Protein AF-A0A7Y4WX97-F1 (afdb_monomer_lite)

Radius of gyration: 11.95 Å; chains: 1; bounding box: 32×19×29 Å

Secondary structure (DSSP, 8-state):
--TT---EEEE-----TT-S--TT-EEEE-SS-EEEESS-HHHHHHHHHHHHHHTSTTS--

Structure (mmCIF, N/CA/C/O backbone):
data_AF-A0A7Y4WX97-F1
#
_entry.id   AF-A0A7Y4WX97-F1
#
loop_
_atom_site.group_PDB
_atom_site.id
_atom_site.type_symbol
_atom_site.label_atom_id
_atom_site.label_alt_id
_atom_site.label_comp_id
_atom_site.label_asym_id
_atom_site.label_entity_id
_atom_site.label_seq_id
_atom_site.pdbx_PDB_ins_code
_atom_site.Cartn_x
_a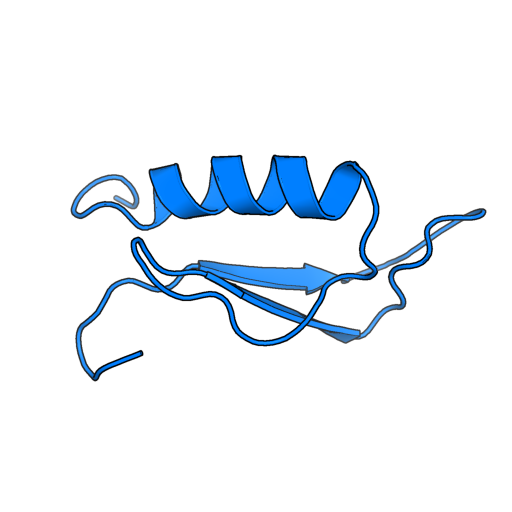tom_site.Cartn_y
_atom_site.Cartn_z
_atom_site.occupancy
_atom_site.B_iso_or_equiv
_atom_site.auth_seq_id
_atom_site.auth_comp_id
_atom_site.auth_asym_id
_atom_site.auth_atom_id
_atom_site.pdbx_PDB_model_num
ATOM 1 N N . MET A 1 1 ? -4.270 -7.594 11.693 1.00 87.31 1 MET A N 1
ATOM 2 C CA . MET A 1 1 ? -5.440 -7.727 10.802 1.00 87.31 1 MET A CA 1
ATOM 3 C C . MET A 1 1 ? -6.385 -8.748 11.391 1.00 87.31 1 MET A C 1
ATOM 5 O O . MET A 1 1 ? -5.949 -9.862 11.683 1.00 87.31 1 MET A O 1
ATOM 9 N N . LYS A 1 2 ? -7.642 -8.366 11.612 1.00 88.81 2 LYS A N 1
ATOM 10 C CA . LYS A 1 2 ? -8.667 -9.217 12.238 1.00 88.81 2 LYS A CA 1
ATOM 11 C C . LYS A 1 2 ? -9.906 -9.339 11.348 1.00 88.81 2 LYS A C 1
ATOM 13 O O . LYS A 1 2 ? -10.147 -8.510 10.480 1.00 88.81 2 LYS A O 1
ATOM 18 N N . SER A 1 3 ? -10.702 -10.384 11.570 1.00 90.31 3 SER A N 1
ATOM 19 C CA . SER A 1 3 ? -11.980 -10.557 10.869 1.00 90.31 3 SER A CA 1
ATOM 20 C C . SER A 1 3 ? -12.922 -9.386 11.164 1.00 90.31 3 SER A C 1
ATOM 22 O O . SER A 1 3 ? -13.081 -9.014 12.325 1.00 90.31 3 SER A O 1
ATOM 24 N N . GLY A 1 4 ? -13.548 -8.832 10.122 1.00 88.12 4 GLY A N 1
ATOM 25 C CA . GLY A 1 4 ? -14.453 -7.680 10.221 1.00 88.12 4 GLY A CA 1
ATOM 26 C C . GLY A 1 4 ? -13.760 -6.314 10.296 1.00 88.12 4 GLY A C 1
ATOM 27 O O . GLY A 1 4 ? -14.448 -5.299 10.318 1.00 88.12 4 GLY A O 1
ATOM 28 N N . GLU A 1 5 ? -12.424 -6.267 10.314 1.00 90.12 5 GLU A N 1
ATOM 29 C CA . GLU A 1 5 ? -11.665 -5.019 10.201 1.00 90.12 5 GLU A CA 1
ATOM 30 C C . GLU A 1 5 ? -11.649 -4.552 8.733 1.00 90.12 5 GLU A C 1
ATOM 32 O O . GLU A 1 5 ? -11.326 -5.357 7.852 1.00 90.12 5 GLU A O 1
ATOM 37 N N . PRO A 1 6 ? -11.968 -3.278 8.441 1.00 92.75 6 PRO A N 1
ATOM 38 C CA . PRO A 1 6 ? -11.808 -2.731 7.101 1.00 92.75 6 PRO A CA 1
ATOM 39 C C . PRO A 1 6 ? -10.357 -2.828 6.616 1.00 92.75 6 PRO A C 1
ATOM 41 O O . PRO A 1 6 ? -9.405 -2.534 7.342 1.00 92.75 6 PRO A O 1
ATOM 44 N N . VAL A 1 7 ? -10.194 -3.237 5.360 1.00 94.62 7 VAL A N 1
ATOM 45 C CA . VAL A 1 7 ? -8.897 -3.429 4.707 1.00 94.62 7 VAL A CA 1
ATOM 46 C C . VAL A 1 7 ? -8.937 -2.794 3.329 1.00 94.62 7 VAL A C 1
ATOM 48 O O . VAL A 1 7 ? -9.853 -3.044 2.547 1.00 94.62 7 VAL A O 1
ATOM 51 N N . VAL A 1 8 ? -7.885 -2.049 3.001 1.00 96.56 8 VAL A N 1
ATOM 52 C CA . VAL A 1 8 ? -7.584 -1.639 1.629 1.00 96.56 8 VAL A CA 1
ATOM 53 C C . VAL A 1 8 ? -6.482 -2.543 1.093 1.00 96.56 8 VAL A C 1
ATOM 55 O O . VAL A 1 8 ? -5.411 -2.657 1.690 1.00 96.56 8 VAL A O 1
ATOM 58 N N . LEU A 1 9 ? -6.742 -3.206 -0.035 1.00 97.25 9 LEU A N 1
ATOM 59 C CA . LEU A 1 9 ? -5.758 -4.040 -0.719 1.00 97.25 9 LEU A CA 1
ATOM 60 C C . LEU A 1 9 ? -5.190 -3.291 -1.924 1.00 97.25 9 LEU A C 1
ATOM 62 O O . LEU A 1 9 ? -5.856 -3.117 -2.942 1.00 97.25 9 LEU A O 1
ATOM 66 N N . LEU A 1 10 ? -3.926 -2.905 -1.821 1.00 97.44 10 LEU A N 1
ATOM 67 C CA . LEU A 1 10 ? -3.153 -2.359 -2.923 1.00 97.44 10 LEU A CA 1
ATOM 68 C C . LEU A 1 10 ? -2.572 -3.499 -3.754 1.00 97.44 10 LEU A C 1
ATOM 70 O O . LEU A 1 10 ? -1.969 -4.431 -3.215 1.00 97.44 10 LEU A O 1
ATOM 74 N N . VAL A 1 11 ? -2.721 -3.409 -5.075 1.00 97.50 11 VAL A N 1
ATOM 75 C CA . VAL A 1 11 ? -2.143 -4.358 -6.030 1.00 97.50 11 VAL A CA 1
ATOM 76 C C . VAL A 1 11 ? -1.462 -3.590 -7.149 1.00 97.50 11 VAL A C 1
ATOM 78 O O . VAL A 1 11 ? -2.091 -2.786 -7.831 1.00 97.50 11 VAL A O 1
ATOM 81 N N . VAL A 1 12 ? -0.187 -3.891 -7.390 1.00 96.50 12 VAL A N 1
ATOM 82 C CA . VAL A 1 12 ? 0.515 -3.400 -8.578 1.00 96.50 12 VAL A CA 1
ATOM 83 C C . VAL A 1 12 ? -0.020 -4.167 -9.787 1.00 96.50 12 VAL A C 1
ATOM 85 O O . VAL A 1 12 ? 0.370 -5.311 -10.036 1.00 96.50 12 VAL A O 1
ATOM 88 N N . ALA A 1 13 ? -0.965 -3.567 -10.509 1.00 96.12 13 ALA A N 1
ATOM 89 C CA . ALA A 1 13 ? -1.546 -4.153 -11.717 1.00 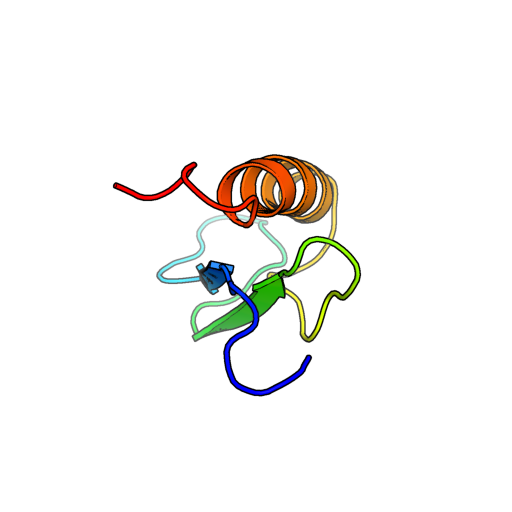96.12 13 ALA A CA 1
ATOM 90 C C . ALA A 1 13 ? -0.542 -4.156 -12.881 1.00 96.12 13 ALA A C 1
ATOM 92 O O . ALA A 1 13 ? -0.428 -5.140 -13.613 1.00 96.12 13 ALA A O 1
ATOM 93 N N . GLU A 1 14 ? 0.235 -3.082 -12.982 1.00 94.50 14 GLU A N 1
ATOM 94 C CA . GLU A 1 14 ? 1.273 -2.861 -13.978 1.00 94.50 14 GLU A CA 1
ATOM 95 C C . GLU A 1 14 ? 2.377 -1.989 -13.367 1.00 94.50 14 GLU A C 1
ATOM 97 O O . GLU A 1 14 ? 2.147 -1.267 -12.397 1.00 94.50 14 GLU A O 1
ATOM 102 N N . SER A 1 15 ? 3.586 -2.090 -13.910 1.00 91.75 15 SER A N 1
ATOM 103 C CA . SER A 1 15 ? 4.703 -1.215 -13.574 1.00 91.75 15 SER A CA 1
ATOM 104 C C . SER A 1 15 ? 5.497 -0.922 -14.838 1.00 91.75 15 SER A C 1
ATOM 106 O O . SER A 1 15 ? 5.722 -1.824 -15.648 1.00 91.75 15 SER A O 1
ATOM 108 N N . SER A 1 16 ? 5.905 0.331 -15.007 1.00 90.25 16 SER A N 1
ATOM 109 C CA . SER A 1 16 ? 6.678 0.803 -16.151 1.00 90.25 16 SER A CA 1
ATOM 110 C C . SER A 1 16 ? 7.846 1.677 -15.692 1.00 90.25 16 SER A C 1
ATOM 112 O O . SER A 1 16 ? 7.828 2.280 -14.614 1.00 90.25 16 SER A O 1
ATOM 114 N N . GLY A 1 17 ? 8.899 1.723 -16.510 1.00 87.94 17 GLY A N 1
ATOM 115 C CA . GLY A 1 17 ? 10.109 2.480 -16.200 1.00 87.94 17 GLY A CA 1
ATOM 116 C C . GLY A 1 17 ? 10.868 1.916 -14.995 1.00 87.94 17 GLY A C 1
ATOM 117 O O . GLY A 1 17 ? 11.097 0.713 -14.900 1.00 87.94 17 GLY A O 1
ATOM 118 N N . SER A 1 18 ? 11.297 2.802 -14.097 1.00 85.19 18 SER A N 1
ATOM 119 C CA . SER A 1 18 ? 12.162 2.486 -12.953 1.00 85.19 18 SER A CA 1
ATOM 120 C C . SER A 1 18 ? 11.417 2.322 -11.622 1.00 85.19 18 SER A C 1
ATOM 122 O O . SER A 1 18 ? 12.057 2.313 -10.570 1.00 85.19 18 SER A O 1
ATOM 124 N N . SER A 1 19 ? 10.084 2.195 -11.634 1.00 83.62 19 SER A N 1
ATOM 125 C CA . SER A 1 19 ? 9.334 1.960 -10.397 1.00 83.62 19 SER A CA 1
ATOM 126 C C . SER A 1 19 ? 9.736 0.611 -9.778 1.00 83.62 19 SER A C 1
ATOM 128 O O . SER A 1 19 ? 9.691 -0.414 -10.465 1.00 83.62 19 SER A O 1
ATOM 130 N N . PRO A 1 20 ? 10.135 0.568 -8.494 1.00 85.06 20 PRO A N 1
ATOM 131 C CA . PRO A 1 20 ? 10.612 -0.665 -7.869 1.00 85.06 20 PRO A CA 1
ATOM 132 C C . PRO A 1 20 ? 9.506 -1.717 -7.674 1.00 85.06 20 PRO A C 1
ATOM 134 O O . PRO A 1 20 ? 9.798 -2.913 -7.592 1.00 85.06 20 PRO A O 1
ATOM 137 N N . GLY A 1 21 ? 8.235 -1.301 -7.649 1.00 90.44 21 GLY A N 1
ATOM 138 C CA . GLY A 1 21 ? 7.086 -2.204 -7.602 1.00 90.44 21 GLY A CA 1
ATOM 139 C C . GLY A 1 21 ? 6.956 -3.027 -8.874 1.00 90.44 21 GLY A C 1
ATOM 140 O O . GLY A 1 21 ? 7.005 -2.480 -9.971 1.00 90.44 21 GLY A O 1
ATOM 141 N N . ARG A 1 22 ? 6.759 -4.344 -8.755 1.00 92.19 22 ARG A N 1
ATOM 142 C CA . ARG A 1 22 ? 6.531 -5.227 -9.911 1.00 92.19 22 ARG A CA 1
ATOM 143 C C . ARG A 1 22 ? 5.089 -5.699 -9.953 1.00 92.19 22 ARG A C 1
ATOM 145 O O . ARG A 1 22 ? 4.469 -5.891 -8.907 1.00 92.19 22 ARG A O 1
ATOM 152 N N . ARG A 1 23 ? 4.576 -5.942 -11.164 1.00 96.12 23 ARG A N 1
ATOM 153 C CA . ARG A 1 23 ? 3.242 -6.521 -11.365 1.00 96.12 23 ARG A CA 1
ATOM 154 C C . ARG A 1 23 ? 3.037 -7.713 -10.432 1.00 96.12 23 ARG A C 1
ATOM 156 O O . ARG A 1 23 ? 3.854 -8.630 -10.388 1.00 96.12 23 ARG A O 1
ATOM 163 N N . GLY A 1 24 ? 1.929 -7.688 -9.703 1.00 95.62 24 GLY A N 1
ATOM 164 C CA . GLY A 1 24 ? 1.551 -8.731 -8.761 1.00 95.62 24 GLY A CA 1
ATOM 165 C C . GLY A 1 24 ? 1.895 -8.436 -7.305 1.00 95.62 24 GLY A C 1
ATOM 166 O O . GLY A 1 24 ? 1.236 -9.036 -6.455 1.00 95.62 24 GLY A O 1
ATOM 167 N N . TYR A 1 25 ? 2.811 -7.502 -7.010 1.00 97.00 25 TYR A N 1
ATOM 168 C CA . TYR A 1 25 ? 3.076 -7.034 -5.644 1.00 97.00 25 TYR A CA 1
ATOM 169 C C . TYR A 1 25 ? 1.785 -6.558 -4.976 1.00 97.00 25 TYR A C 1
ATOM 171 O O . TYR A 1 25 ? 0.904 -5.995 -5.638 1.00 97.00 25 TYR A O 1
ATOM 179 N N . LYS A 1 26 ? 1.663 -6.819 -3.671 1.00 98.06 26 LYS A N 1
ATOM 180 C CA . LYS A 1 26 ? 0.466 -6.501 -2.891 1.00 98.06 26 LYS A CA 1
ATOM 181 C C . LYS A 1 26 ? 0.839 -5.957 -1.530 1.00 98.06 26 LYS A C 1
ATOM 183 O O . LYS A 1 26 ? 1.750 -6.473 -0.882 1.00 98.06 26 LYS A O 1
ATOM 188 N N . MET A 1 27 ? 0.056 -4.989 -1.080 1.00 98.00 27 MET A N 1
ATOM 189 C CA . MET A 1 27 ? 0.060 -4.544 0.302 1.00 98.00 27 MET A CA 1
ATOM 190 C C . MET A 1 27 ? -1.375 -4.461 0.804 1.00 98.00 27 MET A C 1
ATOM 192 O O . MET A 1 27 ? -2.225 -3.866 0.152 1.00 98.00 27 MET A O 1
ATOM 196 N N . ALA A 1 28 ? -1.641 -5.042 1.964 1.00 97.62 28 ALA A N 1
ATOM 197 C CA . ALA A 1 28 ? -2.872 -4.818 2.698 1.00 97.62 28 ALA A CA 1
ATOM 198 C C . ALA A 1 28 ? -2.630 -3.735 3.758 1.00 97.62 28 ALA A C 1
ATOM 200 O O . ALA A 1 28 ? -1.615 -3.761 4.463 1.00 97.62 28 ALA A O 1
ATOM 201 N N . VAL A 1 29 ? -3.564 -2.793 3.850 1.00 96.88 29 VAL A N 1
ATOM 202 C CA . VAL A 1 29 ? -3.511 -1.625 4.731 1.00 96.88 29 VAL A CA 1
ATOM 203 C C . VAL A 1 29 ? -4.769 -1.595 5.590 1.00 96.88 29 VAL A C 1
ATOM 205 O O . VAL A 1 29 ? -5.878 -1.688 5.064 1.00 96.88 29 VAL A O 1
ATOM 208 N N . THR A 1 30 ? -4.590 -1.458 6.901 1.00 94.19 30 THR A N 1
ATOM 209 C CA . THR A 1 30 ? -5.653 -1.090 7.849 1.00 94.19 30 THR A CA 1
ATOM 210 C C . THR A 1 30 ? -5.299 0.216 8.548 1.00 94.19 30 THR A C 1
ATOM 212 O O . THR A 1 30 ? -4.196 0.747 8.376 1.00 94.19 30 THR A O 1
ATOM 215 N N . ALA A 1 31 ? -6.197 0.701 9.408 1.00 91.38 31 ALA A N 1
ATOM 216 C CA . ALA A 1 31 ? -5.944 1.860 10.255 1.00 91.38 31 ALA A CA 1
ATOM 217 C C . ALA A 1 31 ? -4.666 1.712 11.106 1.00 91.38 31 ALA A C 1
ATOM 219 O O . ALA A 1 31 ? -3.999 2.703 11.395 1.00 91.38 31 ALA A O 1
ATOM 220 N N . THR A 1 32 ? -4.262 0.484 11.463 1.00 91.12 32 THR A N 1
ATOM 221 C CA . THR A 1 32 ? -3.130 0.238 12.377 1.00 91.12 32 THR A CA 1
ATOM 222 C C . THR A 1 32 ? -2.027 -0.641 11.792 1.00 91.12 32 THR A C 1
ATOM 224 O O . THR A 1 32 ? -0.865 -0.468 12.156 1.00 91.12 32 THR A O 1
ATOM 227 N N . GLU A 1 33 ? -2.330 -1.519 10.836 1.00 95.12 33 GLU A N 1
ATOM 228 C CA . GLU A 1 33 ? -1.374 -2.501 10.320 1.00 95.12 33 GLU A CA 1
ATOM 229 C C . GLU A 1 33 ? -1.118 -2.374 8.814 1.00 95.12 33 GLU A C 1
ATOM 231 O O . GLU A 1 33 ? -2.011 -2.069 8.027 1.00 95.12 33 GLU A O 1
ATOM 236 N N . LEU A 1 34 ? 0.118 -2.696 8.413 1.00 96.94 34 LEU A N 1
ATOM 237 C CA . LEU A 1 34 ? 0.529 -2.889 7.020 1.00 96.94 34 LEU A CA 1
ATOM 238 C C . LEU A 1 34 ? 1.070 -4.309 6.846 1.00 96.94 34 LEU A C 1
ATOM 240 O O . LEU A 1 34 ? 1.818 -4.800 7.697 1.00 96.94 34 LEU A O 1
ATOM 244 N N . ARG A 1 35 ? 0.721 -4.972 5.741 1.00 97.69 35 ARG A N 1
ATOM 245 C CA . ARG A 1 35 ? 1.237 -6.305 5.388 1.00 97.69 35 ARG A CA 1
ATOM 246 C C . ARG A 1 35 ? 1.569 -6.381 3.905 1.00 97.69 35 ARG A C 1
ATOM 248 O O . ARG A 1 35 ? 0.704 -6.125 3.077 1.00 97.69 35 ARG A O 1
ATOM 255 N N . GLY A 1 36 ? 2.786 -6.808 3.574 1.00 97.19 36 GLY A N 1
ATOM 256 C CA . GLY A 1 36 ? 3.278 -6.851 2.194 1.00 97.19 36 GLY A CA 1
ATOM 257 C C . GLY A 1 36 ? 3.938 -5.540 1.765 1.00 97.19 36 GLY A C 1
ATOM 258 O O . GLY A 1 36 ? 4.242 -4.696 2.601 1.00 97.19 36 GLY A O 1
ATOM 259 N N . SER A 1 37 ? 4.191 -5.398 0.466 1.00 96.81 37 SER A N 1
ATOM 260 C CA . SER A 1 37 ? 4.805 -4.214 -0.142 1.00 96.81 37 SER A CA 1
ATOM 261 C C . SER A 1 37 ? 4.329 -4.069 -1.585 1.00 96.81 37 SER A C 1
ATOM 263 O O . SER A 1 37 ? 4.045 -5.061 -2.260 1.00 96.81 37 SER A O 1
ATOM 265 N N . ILE A 1 38 ? 4.265 -2.830 -2.065 1.00 96.69 38 ILE A N 1
ATOM 266 C CA . ILE A 1 38 ? 4.040 -2.486 -3.472 1.00 96.69 38 ILE A CA 1
ATOM 267 C C . ILE A 1 38 ? 5.310 -1.991 -4.171 1.00 96.69 38 ILE A C 1
ATOM 269 O O . ILE A 1 38 ? 5.234 -1.544 -5.310 1.00 96.69 38 ILE A O 1
ATOM 273 N N . GLY A 1 39 ? 6.475 -2.118 -3.532 1.00 94.38 39 GLY A N 1
ATOM 274 C CA . GLY A 1 39 ? 7.780 -1.803 -4.118 1.00 94.38 39 GLY A CA 1
ATOM 275 C C . GLY A 1 39 ? 8.621 -0.807 -3.324 1.00 94.38 39 GLY A C 1
ATOM 276 O O . GLY A 1 39 ? 9.778 -0.602 -3.675 1.00 94.38 39 GLY A O 1
ATOM 277 N N . GLY A 1 40 ? 8.084 -0.209 -2.260 1.00 93.62 40 GLY A N 1
ATOM 278 C CA . GLY A 1 40 ? 8.788 0.781 -1.449 1.00 93.62 40 GLY A CA 1
ATOM 279 C C . GLY A 1 40 ? 8.911 2.163 -2.104 1.00 93.62 40 GLY A C 1
ATOM 280 O O . GLY A 1 40 ? 8.271 2.482 -3.108 1.00 93.62 40 GLY A O 1
ATOM 281 N N . GLY A 1 41 ? 9.750 3.008 -1.501 1.00 92.56 41 GLY A N 1
ATOM 282 C CA . GLY A 1 41 ? 9.972 4.390 -1.931 1.00 92.56 41 GLY A CA 1
ATOM 283 C C . GLY A 1 41 ? 8.808 5.332 -1.603 1.00 92.56 41 GLY A C 1
ATOM 284 O O . GLY A 1 41 ? 7.868 4.977 -0.894 1.00 92.56 41 GLY A O 1
ATOM 285 N N . VAL A 1 42 ? 8.872 6.556 -2.134 1.00 93.06 42 VAL A N 1
ATOM 286 C CA . VAL A 1 42 ? 7.886 7.610 -1.828 1.00 93.06 42 VAL A CA 1
ATOM 287 C C . VAL A 1 42 ? 6.468 7.243 -2.281 1.00 93.06 42 VAL A C 1
ATOM 289 O O . VAL A 1 42 ? 5.496 7.604 -1.627 1.00 93.06 42 VAL A O 1
ATOM 292 N N . MET A 1 43 ? 6.342 6.469 -3.364 1.00 91.19 43 MET A N 1
ATOM 293 C CA . MET A 1 43 ? 5.043 6.019 -3.868 1.00 91.19 43 MET A CA 1
ATOM 294 C C . MET A 1 43 ? 4.335 5.111 -2.858 1.00 91.19 43 MET A C 1
ATOM 296 O O . MET A 1 43 ? 3.133 5.252 -2.652 1.00 91.19 43 MET A O 1
ATOM 300 N N . GLU A 1 44 ? 5.075 4.207 -2.208 1.00 95.62 44 GLU A N 1
ATOM 301 C CA . GLU A 1 44 ? 4.515 3.330 -1.180 1.00 95.62 44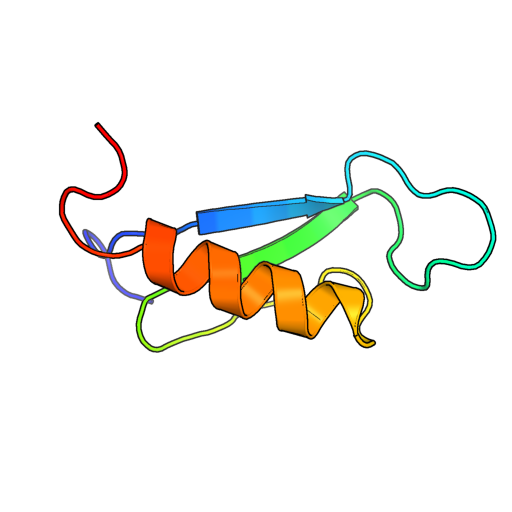 GLU A CA 1
ATOM 302 C C . GLU A 1 44 ? 4.047 4.122 0.040 1.00 95.62 44 GLU A C 1
ATOM 304 O O . GLU A 1 44 ? 2.936 3.892 0.508 1.00 95.62 44 GLU A O 1
ATOM 309 N N . VAL A 1 45 ? 4.831 5.103 0.496 1.00 95.56 45 VAL A N 1
ATOM 310 C CA . VAL A 1 45 ? 4.450 5.978 1.618 1.00 95.56 45 VAL A CA 1
ATOM 311 C C . VAL A 1 45 ? 3.147 6.723 1.315 1.00 95.56 45 VAL A C 1
ATOM 313 O O . VAL A 1 45 ? 2.185 6.612 2.072 1.00 95.56 45 VAL A O 1
ATOM 316 N N . ASN A 1 46 ? 3.071 7.395 0.163 1.00 95.44 46 ASN A N 1
ATOM 317 C CA . ASN A 1 46 ? 1.898 8.188 -0.217 1.00 95.44 46 ASN A CA 1
ATOM 318 C C . ASN A 1 46 ? 0.633 7.324 -0.376 1.00 95.44 46 ASN A C 1
ATOM 320 O O . ASN A 1 46 ? -0.468 7.715 0.026 1.00 95.44 46 ASN A O 1
ATOM 324 N N . LEU A 1 47 ? 0.774 6.133 -0.970 1.00 95.75 47 LEU A N 1
ATOM 325 C CA . LEU A 1 47 ? -0.345 5.205 -1.140 1.00 95.75 47 LEU A CA 1
ATOM 326 C C . LEU A 1 47 ? -0.792 4.600 0.190 1.00 95.75 47 LEU A C 1
ATOM 328 O O . LEU A 1 47 ? -1.992 4.411 0.379 1.00 95.75 47 LEU A O 1
ATOM 332 N N . VAL A 1 48 ? 0.127 4.336 1.121 1.00 96.12 48 VAL A N 1
ATOM 333 C CA . VAL A 1 48 ? -0.212 3.901 2.481 1.00 96.12 48 VAL A CA 1
ATOM 334 C C . VAL A 1 48 ? -1.025 4.967 3.207 1.00 96.12 48 VAL A C 1
ATOM 336 O O . VAL A 1 48 ? -2.061 4.636 3.776 1.00 96.12 48 VAL A O 1
ATOM 339 N N . GLU A 1 49 ? -0.604 6.231 3.168 1.00 95.19 49 GLU A N 1
ATOM 340 C CA . GLU A 1 49 ? -1.334 7.333 3.812 1.00 95.19 49 GLU A CA 1
ATOM 341 C C . GLU A 1 49 ? -2.749 7.480 3.242 1.00 95.19 49 GLU A C 1
ATOM 343 O O . GLU A 1 49 ? -3.728 7.502 3.988 1.00 95.19 49 GLU A O 1
ATOM 348 N N . THR A 1 50 ? -2.870 7.469 1.912 1.00 94.81 50 THR A N 1
ATOM 349 C CA . THR A 1 50 ? -4.171 7.518 1.226 1.00 94.81 50 THR A CA 1
ATOM 350 C C . THR A 1 50 ? -5.048 6.322 1.608 1.00 94.81 50 THR A C 1
ATOM 352 O O . THR A 1 50 ? -6.235 6.475 1.890 1.00 94.81 50 THR A O 1
ATOM 355 N N . SER A 1 51 ? -4.460 5.126 1.667 1.00 95.88 51 SER A N 1
ATOM 356 C CA . SER A 1 51 ? -5.180 3.889 1.988 1.00 95.88 51 SER A CA 1
ATOM 357 C C . SER A 1 51 ? -5.640 3.829 3.438 1.00 95.88 51 SER A C 1
ATOM 359 O O . SER A 1 51 ? -6.707 3.286 3.702 1.00 95.8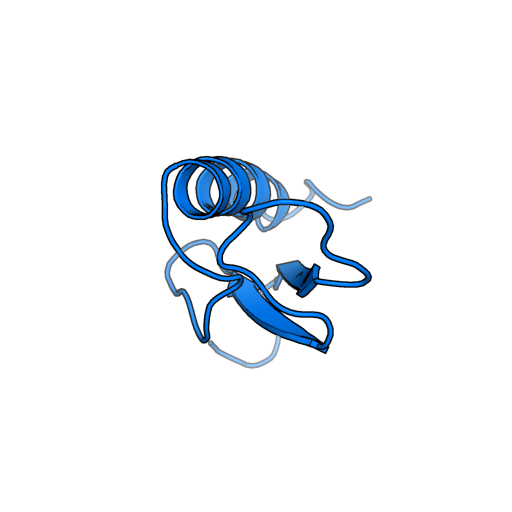8 51 SER A O 1
ATOM 361 N N . ARG A 1 52 ? -4.878 4.396 4.382 1.00 93.19 52 ARG A N 1
ATOM 362 C CA . ARG A 1 52 ? -5.300 4.476 5.788 1.00 93.19 52 ARG A CA 1
ATOM 363 C C . ARG A 1 52 ? -6.571 5.301 5.930 1.00 93.19 52 ARG A C 1
ATOM 365 O O . ARG A 1 52 ? -7.515 4.824 6.548 1.00 93.19 52 ARG A O 1
ATOM 372 N N . ASN A 1 53 ? -6.633 6.457 5.271 1.00 90.88 53 ASN A N 1
ATOM 373 C CA . ASN A 1 53 ? -7.832 7.299 5.274 1.00 90.88 53 ASN A CA 1
ATOM 374 C C . ASN A 1 53 ? -9.048 6.572 4.679 1.00 90.88 53 ASN A C 1
ATOM 376 O O . ASN A 1 53 ? -10.156 6.708 5.184 1.00 90.88 53 ASN A O 1
ATOM 380 N N . LEU A 1 54 ? -8.838 5.765 3.634 1.00 90.56 54 LEU A N 1
ATOM 381 C CA . LEU A 1 54 ? -9.892 4.941 3.033 1.00 90.56 54 LEU A CA 1
ATOM 382 C C . LEU A 1 54 ? -10.292 3.744 3.905 1.00 90.56 54 LEU A C 1
ATOM 384 O O . LEU A 1 54 ? -11.414 3.267 3.797 1.00 90.56 54 LEU A O 1
ATOM 388 N N . SER A 1 55 ? -9.396 3.242 4.756 1.00 86.06 55 SER A N 1
ATOM 389 C CA . SER A 1 55 ? -9.704 2.138 5.670 1.00 86.06 55 SER A CA 1
ATOM 390 C C . SER A 1 55 ? -10.531 2.564 6.889 1.00 86.06 55 SER A C 1
ATOM 392 O O . SER A 1 55 ? -10.967 1.704 7.651 1.00 86.06 55 SER A O 1
ATOM 394 N N . GLU A 1 56 ? -10.770 3.864 7.083 1.00 82.88 56 GLU A N 1
ATOM 395 C CA . GLU A 1 56 ? -11.624 4.344 8.167 1.00 82.88 56 GLU A CA 1
ATOM 396 C C . GLU A 1 56 ? -13.095 3.936 7.947 1.00 82.88 56 GLU A C 1
ATOM 398 O O . GLU A 1 56 ? -13.599 3.970 6.815 1.00 82.88 56 GLU A O 1
ATOM 403 N N . PRO A 1 57 ? -13.825 3.551 9.011 1.00 72.00 57 PRO A N 1
ATOM 404 C CA . PRO A 1 57 ? -15.230 3.174 8.904 1.00 72.00 57 PRO A CA 1
ATOM 405 C C . PRO A 1 57 ? -16.075 4.275 8.244 1.00 72.00 57 PRO A C 1
ATOM 407 O O . PRO A 1 57 ? -16.132 5.403 8.728 1.00 72.00 57 PRO A O 1
ATOM 410 N N . GLY A 1 58 ? -16.758 3.937 7.146 1.00 68.94 58 GLY A N 1
ATOM 411 C CA . GLY A 1 58 ? -17.628 4.860 6.403 1.00 68.94 58 GLY A CA 1
ATOM 412 C C . GLY A 1 58 ? -16.944 5.663 5.290 1.00 68.94 58 GLY A C 1
ATOM 413 O O . GLY A 1 58 ? -17.631 6.395 4.584 1.00 68.94 58 GLY A O 1
ATOM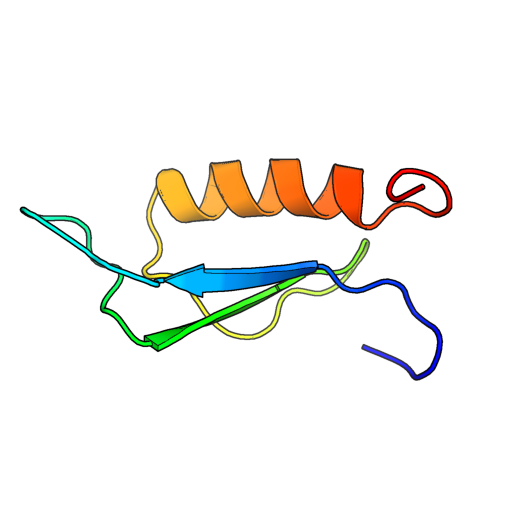 414 N N . ALA A 1 59 ? -15.630 5.512 5.087 1.00 68.69 59 ALA A N 1
ATOM 415 C CA . ALA A 1 59 ? -14.916 6.138 3.968 1.00 68.69 59 ALA A CA 1
ATOM 416 C C . ALA A 1 59 ? -15.147 5.424 2.622 1.00 68.69 59 ALA A C 1
ATOM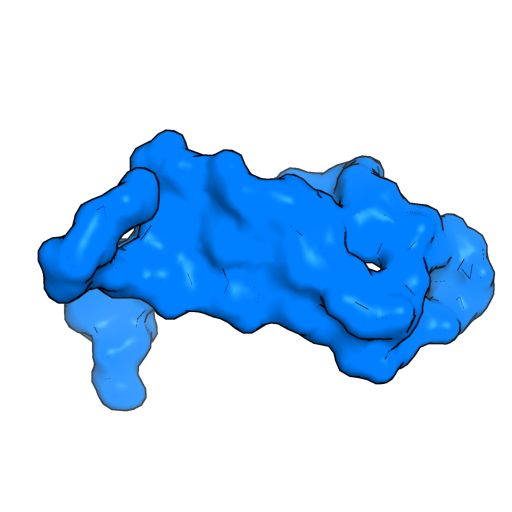 418 O O . ALA A 1 59 ? -14.937 6.009 1.560 1.00 68.69 59 ALA A O 1
ATOM 419 N N . ILE A 1 60 ? -15.596 4.167 2.666 1.00 58.19 60 ILE A N 1
ATOM 420 C CA . ILE A 1 60 ? -15.948 3.364 1.494 1.00 58.19 60 ILE A CA 1
ATOM 421 C C . ILE A 1 60 ? -17.459 3.119 1.561 1.00 58.19 60 ILE A C 1
ATOM 423 O O . ILE A 1 60 ? -17.916 2.315 2.376 1.00 58.19 60 ILE A O 1
ATOM 427 N N . ALA A 1 61 ? -18.214 3.888 0.775 1.00 49.75 61 ALA A N 1
ATOM 428 C CA . ALA A 1 61 ? -19.666 3.787 0.622 1.00 49.75 61 ALA A CA 1
ATOM 429 C C . ALA A 1 61 ? -20.024 3.082 -0.690 1.00 49.75 61 ALA A C 1
ATOM 431 O O . ALA A 1 61 ? -19.333 3.351 -1.701 1.00 49.75 61 ALA A O 1
#

Foldseek 3Di:
DDPPQQKDKDACCPDDDPQQFHHGWIWIAALPDIDTFRRDDPVRVVVNVVRHCCSPPPSPD

pLDDT: mean 90.84, std 9.31, range [49.75, 98.06]

Sequence (61 aa):
MKSGEPVVLLVVAESSGSSPGRRGYKMAVTATELRGSIGGGVMEVNLVETSRNLSEPGAIA